Protein AF-A0A3C0XHF4-F1 (afdb_monomer_lite)

Structure (mmCIF, N/CA/C/O backbone):
data_AF-A0A3C0XHF4-F1
#
_entry.id   AF-A0A3C0XHF4-F1
#
loop_
_atom_site.group_PDB
_atom_site.id
_atom_site.type_symbol
_atom_site.label_atom_id
_atom_site.label_alt_id
_atom_site.label_comp_id
_atom_site.label_asym_id
_atom_site.label_entity_id
_atom_site.label_seq_id
_atom_site.pdbx_PDB_ins_code
_atom_site.Cartn_x
_atom_site.Cartn_y
_atom_site.Cartn_z
_atom_site.occupancy
_atom_site.B_iso_or_equiv
_atom_site.auth_seq_id
_atom_site.auth_comp_id
_atom_site.auth_asym_id
_atom_site.auth_atom_id
_atom_site.pdbx_PDB_model_num
ATOM 1 N N . MET A 1 1 ? -15.161 2.470 -6.239 1.00 50.09 1 MET A N 1
ATOM 2 C CA . MET A 1 1 ? -13.894 1.914 -6.764 1.00 50.09 1 MET A CA 1
ATOM 3 C C . MET A 1 1 ? -13.808 0.461 -6.316 1.00 50.09 1 MET A C 1
ATOM 5 O O . MET A 1 1 ? -13.919 0.226 -5.121 1.00 50.09 1 MET A O 1
ATOM 9 N N . ARG A 1 2 ? -13.729 -0.509 -7.236 1.00 54.31 2 ARG A N 1
ATOM 10 C CA . ARG A 1 2 ? -13.503 -1.925 -6.888 1.00 54.31 2 ARG A CA 1
ATOM 11 C C . ARG A 1 2 ? -12.009 -2.214 -7.009 1.00 54.31 2 ARG A C 1
ATOM 13 O O . ARG A 1 2 ? -11.397 -1.784 -7.982 1.00 54.31 2 ARG A O 1
ATOM 20 N N . LEU A 1 3 ? -11.440 -2.886 -6.011 1.00 63.56 3 LEU A N 1
ATOM 21 C CA . LEU A 1 3 ? -10.066 -3.383 -6.083 1.00 63.56 3 LEU A CA 1
ATOM 22 C C . LEU A 1 3 ? -9.965 -4.473 -7.168 1.00 63.56 3 LEU A C 1
ATOM 24 O O . LEU A 1 3 ? -10.973 -5.130 -7.448 1.00 63.56 3 LEU A O 1
ATOM 28 N N . PRO A 1 4 ? -8.781 -4.677 -7.772 1.00 68.50 4 PRO A N 1
ATOM 29 C CA . PRO A 1 4 ? -8.554 -5.774 -8.708 1.00 68.50 4 PRO A CA 1
ATOM 30 C C . PRO A 1 4 ? -8.906 -7.119 -8.068 1.00 68.50 4 PRO A C 1
ATOM 32 O O . PRO A 1 4 ? -8.459 -7.423 -6.962 1.00 68.50 4 PRO A O 1
ATOM 35 N N . THR A 1 5 ? -9.709 -7.929 -8.754 1.00 75.12 5 THR A N 1
ATOM 36 C CA . THR A 1 5 ? -10.172 -9.229 -8.239 1.00 75.12 5 THR A CA 1
ATOM 37 C C . THR A 1 5 ? -9.077 -10.292 -8.226 1.00 75.12 5 THR A C 1
ATOM 39 O O . THR A 1 5 ? -9.194 -11.271 -7.501 1.00 75.12 5 THR A O 1
ATOM 42 N N . ASP A 1 6 ? -8.010 -10.101 -9.003 1.00 76.38 6 ASP A N 1
ATOM 43 C CA . ASP A 1 6 ? -6.824 -10.963 -9.027 1.00 76.38 6 ASP A CA 1
ATOM 44 C C . ASP A 1 6 ? -5.710 -10.473 -8.081 1.00 76.38 6 ASP A C 1
ATOM 46 O O . ASP A 1 6 ? -4.607 -11.021 -8.075 1.00 76.38 6 ASP A O 1
ATOM 50 N N . GLY A 1 7 ? -5.986 -9.423 -7.297 1.00 69.00 7 GLY A N 1
ATOM 51 C CA . GLY A 1 7 ? -5.043 -8.845 -6.344 1.00 69.00 7 GLY A CA 1
ATOM 52 C C . GLY A 1 7 ? -3.880 -8.083 -6.980 1.00 69.00 7 GLY A C 1
ATOM 53 O O . GLY A 1 7 ? -2.915 -7.804 -6.266 1.00 69.00 7 GLY A O 1
ATOM 54 N N . ARG A 1 8 ? -3.944 -7.749 -8.281 1.00 73.50 8 ARG A N 1
ATOM 55 C CA . ARG A 1 8 ? -2.879 -7.033 -9.001 1.00 73.50 8 ARG A CA 1
ATOM 56 C C . ARG A 1 8 ? -3.323 -5.654 -9.463 1.00 73.50 8 ARG A C 1
ATOM 58 O O . ARG A 1 8 ? -4.203 -5.509 -10.305 1.00 73.50 8 ARG A O 1
ATOM 65 N N . LEU A 1 9 ? -2.646 -4.623 -8.969 1.00 76.62 9 LEU A N 1
ATOM 66 C CA . LEU A 1 9 ? -2.801 -3.262 -9.479 1.00 76.62 9 LEU A CA 1
ATOM 67 C C . LEU A 1 9 ? -1.731 -2.972 -10.539 1.00 76.62 9 LEU A C 1
ATOM 69 O O . LEU A 1 9 ? -0.539 -3.013 -10.225 1.00 76.62 9 LEU A O 1
ATOM 73 N N . LEU A 1 10 ? -2.165 -2.692 -11.772 1.00 74.88 10 LEU A N 1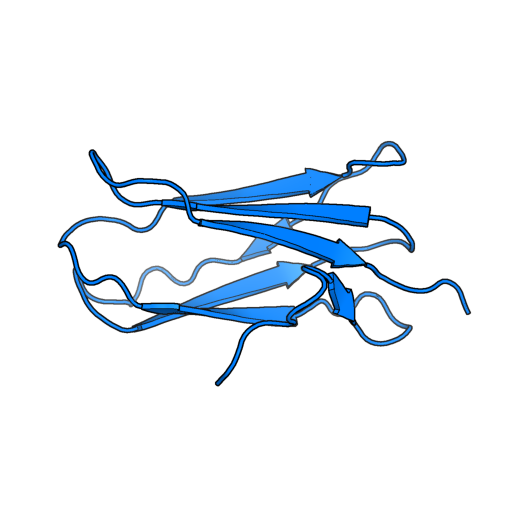
ATOM 74 C CA . LEU A 1 10 ? -1.286 -2.298 -12.875 1.00 74.88 10 LEU A CA 1
ATOM 75 C C . LEU A 1 10 ? -0.902 -0.821 -12.743 1.00 74.88 10 LEU A C 1
ATOM 77 O O . LEU A 1 10 ? -1.766 0.041 -12.582 1.00 74.88 10 LEU A O 1
ATOM 81 N N . VAL A 1 11 ? 0.395 -0.542 -12.831 1.00 76.19 11 VAL A N 1
ATOM 82 C CA . VAL A 1 11 ? 0.960 0.815 -12.849 1.00 76.19 11 VAL A CA 1
ATOM 83 C C . VAL A 1 11 ? 1.568 1.056 -14.229 1.00 76.19 11 VAL A C 1
ATOM 85 O O . VAL A 1 11 ? 2.154 0.137 -14.802 1.00 76.19 11 VAL A O 1
ATOM 88 N N . GLY A 1 12 ? 1.391 2.266 -14.768 1.00 68.12 12 GLY A N 1
ATOM 89 C CA . GLY A 1 12 ? 1.888 2.646 -16.092 1.00 68.12 12 GLY A CA 1
ATOM 90 C C . GLY A 1 12 ? 3.407 2.457 -16.263 1.00 68.12 12 GLY A C 1
ATOM 91 O O . GLY A 1 12 ? 4.132 2.349 -15.270 1.00 68.12 12 GLY A O 1
ATOM 92 N N . PRO A 1 13 ? 3.893 2.428 -17.518 1.00 61.38 13 PRO A N 1
ATOM 93 C CA . PRO A 1 13 ? 5.222 1.928 -17.896 1.00 61.38 13 PRO A CA 1
ATOM 94 C C . PRO A 1 13 ? 6.427 2.752 -17.406 1.00 61.38 13 PRO A C 1
ATOM 96 O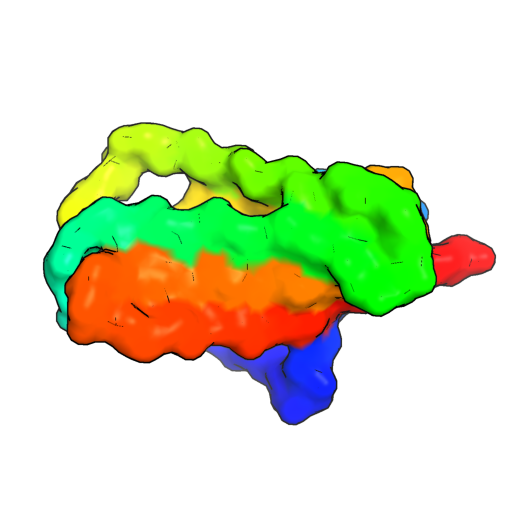 O . PRO A 1 13 ? 7.560 2.370 -17.684 1.00 61.38 13 PRO A O 1
ATOM 99 N N . ASP A 1 14 ? 6.207 3.837 -16.662 1.00 61.84 14 ASP A N 1
ATOM 100 C CA . ASP A 1 14 ? 7.253 4.787 -16.260 1.00 61.84 14 ASP A CA 1
ATOM 101 C C . ASP A 1 14 ? 7.515 4.817 -14.748 1.00 61.84 14 ASP A C 1
ATOM 103 O O . ASP A 1 14 ? 8.261 5.659 -14.256 1.00 61.84 14 ASP A O 1
ATOM 107 N N . GLY A 1 15 ? 6.911 3.904 -13.976 1.00 60.53 15 GLY A N 1
ATOM 108 C CA . GLY A 1 15 ? 7.183 3.812 -12.536 1.00 60.53 15 GLY A CA 1
ATOM 109 C C . GLY A 1 15 ? 6.776 5.060 -11.738 1.00 60.53 15 GLY A C 1
ATOM 110 O O . GLY A 1 15 ? 7.134 5.177 -10.563 1.00 60.53 15 GLY A O 1
ATOM 111 N N . GLU A 1 16 ? 5.984 5.966 -12.334 1.00 69.94 16 GLU A N 1
ATOM 112 C CA . GLU A 1 16 ? 5.479 7.196 -11.696 1.00 69.94 16 GLU A CA 1
ATOM 113 C C . GLU A 1 16 ? 4.637 6.913 -10.444 1.00 69.94 16 GLU A C 1
ATOM 115 O O . GLU A 1 16 ? 4.402 7.789 -9.609 1.00 69.94 16 GLU A O 1
ATOM 120 N N . GLY A 1 17 ? 4.254 5.650 -10.265 1.00 77.75 17 GLY A N 1
ATOM 121 C CA . GLY A 1 17 ? 3.562 5.169 -9.094 1.00 77.75 17 GLY A CA 1
ATOM 122 C C . GLY A 1 17 ? 2.054 5.233 -9.249 1.00 77.75 17 GLY A C 1
ATOM 123 O O . GLY A 1 17 ? 1.508 5.395 -10.337 1.00 77.75 17 GLY A O 1
ATOM 124 N N . VAL A 1 18 ? 1.357 5.054 -8.136 1.00 82.94 18 VAL A N 1
ATOM 125 C CA . VAL A 1 18 ? -0.103 5.041 -8.096 1.00 82.94 18 VAL A CA 1
ATOM 126 C C . VAL A 1 18 ? -0.604 5.725 -6.836 1.00 82.94 18 VAL A C 1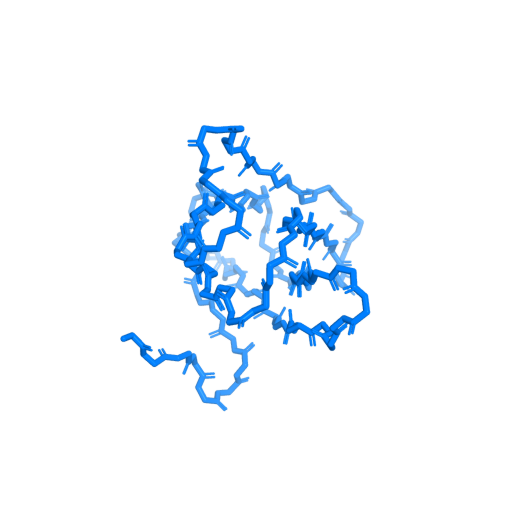
ATOM 128 O O . VAL A 1 18 ? 0.045 5.694 -5.790 1.00 82.94 18 VAL A O 1
ATOM 131 N N . LYS A 1 19 ? -1.777 6.352 -6.933 1.00 87.00 19 LYS A N 1
ATOM 132 C CA . LYS A 1 19 ? -2.502 6.860 -5.768 1.00 87.00 19 LYS A CA 1
ATOM 133 C C . LYS A 1 19 ? -3.465 5.797 -5.262 1.00 87.00 19 LYS A C 1
ATOM 135 O O . LYS A 1 19 ? -4.216 5.215 -6.042 1.00 87.00 19 LYS A O 1
ATOM 140 N N . LEU A 1 20 ? -3.466 5.578 -3.954 1.00 87.00 20 LEU A N 1
ATOM 141 C CA . LEU A 1 20 ? -4.351 4.625 -3.294 1.00 87.00 20 LEU A CA 1
ATOM 142 C C . LEU A 1 20 ? -5.231 5.344 -2.287 1.00 87.00 20 LEU A C 1
ATOM 144 O O . LEU A 1 20 ? -4.724 6.054 -1.420 1.00 87.00 20 LEU A O 1
ATOM 148 N N . GLY A 1 21 ? -6.540 5.138 -2.400 1.00 89.31 21 GLY A N 1
ATOM 149 C CA . GLY A 1 21 ? -7.504 5.585 -1.404 1.00 89.31 21 GLY A CA 1
ATOM 150 C C . GLY A 1 21 ? -7.703 4.529 -0.320 1.00 89.31 21 GLY A C 1
ATOM 151 O O . GLY A 1 21 ? -8.046 3.387 -0.620 1.00 89.31 21 GLY A O 1
ATOM 152 N N . TRP A 1 22 ? -7.549 4.934 0.935 1.00 90.44 22 TRP A N 1
ATOM 153 C CA . TRP A 1 22 ? -7.807 4.130 2.124 1.00 90.44 22 TRP A CA 1
ATOM 154 C C . TRP A 1 22 ? -9.044 4.667 2.831 1.00 90.44 22 TRP A C 1
ATOM 156 O O . TRP A 1 22 ? -9.086 5.841 3.195 1.00 90.44 22 TRP A O 1
ATOM 166 N N . ILE A 1 23 ? -10.049 3.820 3.049 1.00 90.94 23 ILE A N 1
ATOM 167 C CA . ILE A 1 23 ? -11.245 4.190 3.814 1.00 90.94 23 ILE A CA 1
ATOM 168 C C . ILE A 1 23 ? -11.122 3.584 5.208 1.00 90.94 23 ILE A C 1
ATOM 170 O O . ILE A 1 23 ? -11.317 2.383 5.399 1.00 90.94 23 ILE A O 1
ATOM 174 N N . ARG A 1 24 ? -10.806 4.422 6.195 1.00 90.88 24 ARG A N 1
ATOM 175 C CA . ARG A 1 24 ? -10.766 4.011 7.601 1.00 90.88 24 ARG A CA 1
ATOM 176 C C . ARG A 1 24 ? -12.166 4.056 8.202 1.00 90.88 24 ARG A C 1
ATOM 178 O O . ARG A 1 24 ? -12.731 5.133 8.394 1.00 90.88 24 ARG A O 1
ATOM 185 N N . LEU A 1 25 ? -12.695 2.882 8.538 1.00 88.19 25 LEU A N 1
ATOM 186 C CA . LEU A 1 25 ? -13.943 2.725 9.302 1.00 88.19 25 LEU A CA 1
ATOM 187 C C . LEU A 1 25 ? -13.715 2.698 10.824 1.00 88.19 25 LEU A C 1
ATOM 189 O O . LEU A 1 25 ? -14.675 2.679 11.595 1.00 88.19 25 LEU A O 1
ATOM 193 N N . LYS A 1 26 ? -12.452 2.705 11.252 1.00 89.56 26 LYS A N 1
ATOM 194 C CA . LYS A 1 26 ? -12.006 2.810 12.641 1.00 89.56 26 LYS A CA 1
ATOM 195 C C . LYS A 1 26 ? -11.130 4.052 12.778 1.00 89.56 26 LYS A C 1
ATOM 197 O O . LYS A 1 26 ? -10.381 4.368 11.855 1.00 89.56 26 LYS A O 1
ATOM 202 N N . ASP A 1 27 ? -11.233 4.729 13.912 1.00 91.31 27 ASP A N 1
ATOM 203 C CA . ASP A 1 27 ? -10.475 5.949 14.170 1.00 91.31 27 ASP A CA 1
ATOM 204 C C . ASP A 1 27 ? -9.003 5.632 14.459 1.00 91.31 27 ASP A C 1
ATOM 206 O O . ASP A 1 27 ? -8.676 4.582 15.022 1.00 91.31 27 ASP A O 1
ATOM 210 N N . GLY A 1 28 ? -8.116 6.554 14.086 1.00 90.00 28 GLY A N 1
ATOM 211 C CA . GLY A 1 28 ? -6.689 6.484 14.396 1.00 90.00 28 GLY A CA 1
ATOM 212 C C . GLY A 1 28 ? -5.782 6.763 13.196 1.00 90.00 28 GLY A C 1
ATOM 213 O O . GLY A 1 28 ? -6.257 6.890 12.062 1.00 90.00 28 GLY A O 1
ATOM 214 N N . PRO A 1 29 ? -4.464 6.881 13.429 1.00 91.25 29 PRO A N 1
ATOM 215 C CA . PRO A 1 29 ? -3.502 7.140 12.366 1.00 91.25 29 PRO A CA 1
ATOM 216 C C . PRO A 1 29 ? -3.458 5.975 11.373 1.00 91.25 29 PRO A C 1
ATOM 218 O O . PRO A 1 29 ? -3.503 4.806 11.765 1.00 91.25 29 PRO A O 1
ATOM 221 N N . LEU A 1 30 ? -3.368 6.306 10.083 1.00 92.94 30 LEU A N 1
ATOM 222 C CA . LEU A 1 30 ? -3.124 5.332 9.027 1.00 92.94 30 LEU A CA 1
ATOM 223 C C . LEU A 1 30 ? -1.619 5.068 8.932 1.00 92.94 30 LEU A C 1
ATOM 225 O O . LEU A 1 30 ? -0.853 5.986 8.644 1.00 92.94 30 LEU A O 1
ATOM 229 N N . ALA A 1 31 ? -1.209 3.818 9.113 1.00 93.69 31 ALA A N 1
ATOM 230 C CA . ALA A 1 31 ? 0.123 3.362 8.742 1.00 93.69 31 ALA A CA 1
ATOM 231 C C . ALA A 1 31 ? 0.050 2.696 7.364 1.00 93.69 31 ALA A C 1
ATOM 233 O O . ALA A 1 31 ? -0.784 1.817 7.149 1.00 93.69 31 ALA A O 1
ATOM 234 N N . VAL A 1 32 ? 0.921 3.104 6.440 1.00 94.69 32 VAL A N 1
ATOM 235 C CA . VAL A 1 32 ? 1.079 2.453 5.133 1.00 94.69 32 VAL A CA 1
ATOM 236 C C . VAL A 1 32 ? 2.536 2.062 4.958 1.00 94.69 32 VAL A C 1
ATOM 238 O O . VAL A 1 32 ? 3.431 2.883 5.153 1.00 94.69 32 VAL A O 1
ATOM 241 N N . SER A 1 33 ? 2.773 0.813 4.577 1.00 94.12 33 SER A N 1
ATOM 242 C CA . SER A 1 33 ? 4.099 0.299 4.251 1.00 94.12 33 SER A CA 1
ATOM 243 C C . SER A 1 33 ? 4.089 -0.379 2.888 1.00 94.12 33 SER A C 1
ATOM 245 O O . SER A 1 33 ? 3.062 -0.871 2.414 1.00 94.12 33 SER A O 1
ATOM 247 N N . ALA A 1 34 ? 5.249 -0.387 2.239 1.00 92.75 34 ALA A N 1
ATOM 248 C CA . ALA A 1 34 ? 5.438 -1.075 0.978 1.00 92.75 34 ALA A CA 1
ATOM 249 C C . ALA A 1 34 ? 6.839 -1.679 0.894 1.00 92.75 34 ALA A C 1
ATOM 251 O O . ALA A 1 34 ? 7.796 -1.126 1.433 1.00 92.75 34 ALA A O 1
ATOM 252 N N . GLN A 1 35 ? 6.953 -2.811 0.205 1.00 93.62 35 GLN A N 1
ATOM 253 C CA . GLN A 1 35 ? 8.224 -3.503 -0.010 1.00 93.62 35 GLN A CA 1
ATOM 254 C C . GLN A 1 35 ? 8.210 -4.258 -1.334 1.00 93.62 35 GLN A C 1
ATOM 256 O O . GLN A 1 35 ? 7.153 -4.687 -1.805 1.00 93.62 35 GLN A O 1
ATOM 261 N N . ARG A 1 36 ? 9.394 -4.435 -1.921 1.00 92.38 36 ARG A N 1
ATOM 262 C CA . ARG A 1 36 ? 9.583 -5.318 -3.074 1.00 92.38 36 ARG A CA 1
ATOM 263 C C . ARG A 1 36 ? 9.390 -6.774 -2.661 1.00 92.38 36 ARG A C 1
ATOM 265 O O . ARG A 1 36 ? 9.733 -7.143 -1.542 1.00 92.38 36 ARG A O 1
ATOM 272 N N . LEU A 1 37 ? 8.855 -7.586 -3.570 1.00 92.12 37 LEU A N 1
ATOM 273 C CA . LEU A 1 37 ? 8.657 -9.024 -3.345 1.00 92.12 37 LEU A CA 1
ATOM 274 C C . LEU A 1 37 ? 9.586 -9.904 -4.183 1.00 92.12 37 LEU A C 1
ATOM 276 O O . LEU A 1 37 ? 9.799 -11.057 -3.830 1.00 92.12 37 LEU A O 1
ATOM 280 N N . ASP A 1 38 ? 10.092 -9.394 -5.303 1.00 88.56 38 ASP A N 1
ATOM 281 C CA . ASP A 1 38 ? 10.739 -10.202 -6.338 1.00 88.56 38 ASP A CA 1
ATOM 282 C C . ASP A 1 38 ? 12.212 -9.864 -6.577 1.00 88.56 38 ASP A C 1
ATOM 284 O O . ASP A 1 38 ? 13.018 -10.761 -6.802 1.00 88.56 38 ASP A O 1
ATOM 288 N N . VAL A 1 39 ? 12.580 -8.586 -6.508 1.00 83.75 39 VAL A N 1
ATOM 289 C CA . VAL A 1 39 ? 13.971 -8.130 -6.625 1.00 83.75 39 VAL A CA 1
ATOM 290 C C . VAL A 1 39 ? 14.305 -7.114 -5.534 1.00 83.75 39 VAL A C 1
ATOM 292 O O . VAL A 1 39 ? 13.409 -6.420 -5.047 1.00 83.75 39 VAL A O 1
ATOM 295 N N . PRO A 1 40 ? 15.586 -6.966 -5.154 1.00 86.38 40 PRO A N 1
ATOM 296 C CA . PRO A 1 40 ? 16.002 -5.919 -4.230 1.00 86.38 40 PRO A CA 1
ATOM 297 C C . PRO A 1 40 ? 15.615 -4.523 -4.730 1.00 86.38 40 PRO A C 1
ATOM 299 O O . PRO A 1 40 ? 15.737 -4.203 -5.913 1.00 86.38 40 PRO A O 1
ATOM 302 N N . GLY A 1 41 ? 15.163 -3.666 -3.819 1.00 85.94 41 GLY A N 1
ATOM 303 C CA . GLY A 1 41 ? 14.841 -2.280 -4.132 1.00 85.94 41 GLY A CA 1
ATOM 304 C C . GLY A 1 41 ? 13.949 -1.632 -3.084 1.00 85.94 41 GLY A C 1
ATOM 305 O O . GLY A 1 41 ? 13.417 -2.293 -2.194 1.00 85.94 41 GLY A O 1
ATOM 306 N N . ILE A 1 42 ? 13.775 -0.319 -3.210 1.00 87.75 42 ILE A N 1
ATOM 307 C CA . ILE A 1 42 ? 12.942 0.481 -2.309 1.00 87.75 42 ILE A CA 1
ATOM 308 C C . ILE A 1 42 ? 11.632 0.825 -3.015 1.00 87.75 42 ILE A C 1
ATOM 310 O O . ILE A 1 42 ? 11.636 1.268 -4.164 1.00 87.75 42 ILE A O 1
ATOM 314 N N . VAL A 1 43 ? 10.521 0.672 -2.299 1.00 89.88 43 VAL A N 1
ATOM 315 C CA . VAL A 1 43 ? 9.218 1.232 -2.674 1.00 89.88 43 VAL A CA 1
ATOM 316 C C . VAL A 1 43 ? 8.958 2.416 -1.758 1.00 89.88 43 VAL A C 1
ATOM 318 O O . VAL A 1 43 ? 9.070 2.285 -0.540 1.00 89.88 43 VAL A O 1
ATOM 321 N N . ARG A 1 44 ? 8.654 3.585 -2.326 1.00 91.75 44 ARG A N 1
ATOM 322 C CA . ARG A 1 44 ? 8.395 4.789 -1.526 1.00 91.75 44 ARG A CA 1
ATOM 323 C C . ARG A 1 44 ? 6.903 4.945 -1.281 1.00 91.75 44 ARG A C 1
ATOM 325 O O . ARG A 1 44 ? 6.105 4.800 -2.206 1.00 91.75 44 ARG A O 1
ATOM 332 N N . VAL A 1 45 ? 6.563 5.263 -0.039 1.00 93.19 45 VAL A N 1
ATOM 333 C CA . VAL A 1 45 ? 5.209 5.602 0.391 1.00 93.19 45 VAL A CA 1
ATOM 334 C C . VAL A 1 45 ? 5.198 7.080 0.745 1.00 93.19 45 VAL A C 1
ATOM 336 O O . VAL A 1 45 ? 5.882 7.503 1.673 1.00 93.19 45 VAL A O 1
ATOM 339 N N . ASP A 1 46 ? 4.424 7.854 -0.001 1.00 91.88 46 ASP A N 1
ATOM 340 C CA . ASP A 1 46 ? 4.217 9.273 0.242 1.00 91.88 46 ASP A CA 1
ATOM 341 C C . ASP A 1 46 ? 2.875 9.465 0.951 1.00 91.88 46 ASP A C 1
ATOM 343 O O . ASP A 1 46 ? 1.810 9.127 0.420 1.00 91.88 46 ASP A O 1
ATOM 347 N N . MET A 1 47 ? 2.937 10.012 2.161 1.00 90.25 47 MET A N 1
ATOM 348 C CA . MET A 1 47 ? 1.787 10.300 3.013 1.00 90.25 47 MET A CA 1
ATOM 349 C C . MET A 1 47 ? 1.681 11.814 3.192 1.00 90.25 47 MET A C 1
ATOM 351 O O . MET A 1 47 ? 2.673 12.455 3.521 1.00 90.25 47 MET A O 1
ATOM 355 N N . ALA A 1 48 ? 0.493 12.387 2.999 1.00 85.94 48 ALA A N 1
ATOM 356 C CA . ALA A 1 48 ? 0.211 13.747 3.463 1.00 85.94 48 ALA A CA 1
ATOM 357 C C . ALA A 1 48 ? -0.313 13.688 4.899 1.00 85.94 48 ALA A C 1
ATOM 359 O O . ALA A 1 48 ? -1.115 12.809 5.197 1.00 85.94 48 ALA A O 1
ATOM 360 N N . ASP A 1 49 ? 0.093 14.614 5.756 1.00 79.06 49 ASP A N 1
ATOM 361 C CA . ASP A 1 49 ? -0.235 14.687 7.188 1.00 79.06 49 ASP A CA 1
ATOM 362 C C . ASP A 1 49 ? -1.547 15.432 7.499 1.00 79.06 49 ASP A C 1
ATOM 364 O O . ASP A 1 49 ? -1.960 15.517 8.652 1.00 79.06 49 ASP A O 1
ATOM 368 N N . THR A 1 50 ? -2.239 15.938 6.477 1.00 84.00 50 THR A N 1
ATOM 369 C CA . THR A 1 50 ? -3.399 16.832 6.627 1.00 84.00 50 THR A CA 1
ATOM 370 C C . THR A 1 50 ? -4.757 16.131 6.703 1.00 84.00 50 THR A C 1
ATOM 372 O O . THR A 1 50 ? -5.794 16.792 6.784 1.00 84.00 50 THR A O 1
ATOM 375 N N . TYR A 1 51 ? -4.796 14.798 6.674 1.00 87.12 51 TYR A N 1
ATOM 376 C CA . TYR A 1 51 ? -6.051 14.050 6.761 1.00 87.12 51 TYR A CA 1
ATOM 377 C C . TYR A 1 51 ? -6.517 13.887 8.214 1.00 87.12 51 TYR A C 1
ATOM 379 O O . TYR A 1 51 ? -5.722 13.711 9.133 1.00 87.12 51 TYR A O 1
ATOM 387 N N . GLY A 1 52 ? -7.839 13.893 8.416 1.00 88.56 52 GLY A N 1
ATOM 388 C CA . GLY A 1 52 ? -8.451 13.699 9.733 1.00 88.56 52 GLY A CA 1
ATOM 389 C C . GLY A 1 52 ? -8.220 12.303 10.331 1.00 88.56 52 GLY A C 1
ATOM 390 O O . GLY A 1 52 ? -7.530 11.448 9.774 1.00 88.56 52 GLY A O 1
ATOM 391 N N . ASN A 1 53 ? -8.846 12.018 11.472 1.00 90.06 53 ASN A N 1
ATOM 392 C CA . ASN A 1 53 ? -8.664 10.753 12.200 1.00 90.06 53 ASN A CA 1
ATOM 393 C C . ASN A 1 53 ? -9.511 9.569 11.677 1.00 90.06 53 ASN A C 1
ATOM 395 O O . ASN A 1 53 ? -9.335 8.452 12.159 1.00 90.06 53 ASN A O 1
ATOM 399 N N . ARG A 1 54 ? -10.397 9.790 10.696 1.00 92.06 54 ARG A N 1
ATOM 400 C CA . ARG A 1 54 ? -11.335 8.802 10.131 1.00 92.06 54 ARG A CA 1
ATOM 401 C C . ARG A 1 54 ? -11.620 9.111 8.655 1.00 92.06 54 ARG A C 1
ATOM 403 O O . ARG A 1 54 ? -11.361 10.219 8.192 1.00 92.06 54 ARG A O 1
ATOM 410 N N . GLY A 1 55 ? -12.174 8.150 7.915 1.00 91.75 55 GLY A N 1
ATOM 411 C CA . GLY A 1 55 ? -12.637 8.358 6.542 1.00 91.75 55 GLY A CA 1
ATOM 412 C C . GLY A 1 55 ? -11.534 8.163 5.503 1.00 91.75 55 GLY A C 1
ATOM 413 O O . GLY A 1 55 ? -10.630 7.347 5.703 1.00 91.75 55 GLY A O 1
ATOM 414 N N . LEU A 1 56 ? -11.647 8.871 4.376 1.00 91.25 56 LEU A N 1
ATOM 415 C CA . LEU A 1 56 ? -10.734 8.745 3.241 1.00 91.25 56 LEU A CA 1
ATOM 416 C C . LEU A 1 56 ? -9.357 9.348 3.554 1.00 91.25 56 LEU A C 1
ATOM 418 O O . LEU A 1 56 ? -9.264 10.469 4.044 1.00 91.25 56 LEU A O 1
ATOM 422 N N . TRP A 1 57 ? -8.299 8.621 3.201 1.00 92.94 57 TRP A N 1
ATOM 423 C CA . TRP A 1 57 ? -6.922 9.114 3.107 1.00 92.94 57 TRP A CA 1
ATOM 424 C C . TRP A 1 57 ? -6.326 8.641 1.785 1.00 92.94 57 TRP A C 1
ATOM 426 O O . TRP A 1 57 ? -6.532 7.491 1.402 1.00 92.94 57 TRP A O 1
ATOM 436 N N . ILE A 1 58 ? -5.583 9.496 1.086 1.00 91.69 58 ILE A N 1
ATOM 437 C CA . ILE A 1 58 ? -4.883 9.123 -0.149 1.00 91.69 58 ILE A CA 1
ATOM 438 C C . ILE A 1 58 ? -3.372 9.054 0.092 1.00 91.69 58 ILE A C 1
ATOM 440 O O . ILE A 1 58 ? -2.780 10.032 0.546 1.00 91.69 58 ILE A O 1
ATOM 44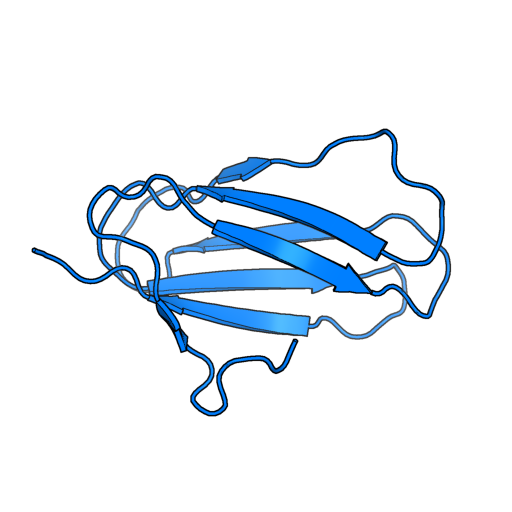4 N N . SER A 1 59 ? -2.746 7.928 -0.255 1.00 91.44 59 SER A N 1
ATOM 445 C CA . SER A 1 59 ? -1.283 7.771 -0.278 1.00 91.44 59 SER A CA 1
ATOM 446 C C . SER A 1 59 ? -0.759 7.710 -1.713 1.00 91.44 59 SER A C 1
ATOM 448 O O . SER A 1 59 ? -1.443 7.199 -2.605 1.00 91.44 59 SER A O 1
ATOM 450 N N . GLY A 1 60 ? 0.468 8.177 -1.939 1.00 90.50 60 GLY A N 1
ATOM 451 C CA . GLY A 1 60 ? 1.233 7.897 -3.156 1.00 90.50 60 GLY A CA 1
ATOM 452 C C . GLY A 1 60 ? 2.143 6.688 -2.952 1.00 90.50 60 GLY A C 1
ATOM 453 O O . GLY A 1 60 ? 2.824 6.605 -1.936 1.00 90.50 60 GLY A O 1
ATOM 454 N N . ILE A 1 61 ? 2.164 5.751 -3.898 1.00 89.94 61 ILE A N 1
ATOM 455 C CA . ILE A 1 61 ? 3.107 4.625 -3.903 1.00 89.94 61 ILE A CA 1
ATOM 456 C C . ILE A 1 61 ? 3.975 4.736 -5.139 1.00 89.94 61 ILE A C 1
ATOM 458 O O . ILE A 1 61 ? 3.465 4.586 -6.247 1.00 89.94 61 ILE A O 1
ATOM 462 N N . ARG A 1 62 ? 5.277 4.954 -4.961 1.00 88.38 62 ARG A N 1
ATOM 463 C CA . ARG A 1 62 ? 6.244 5.026 -6.062 1.00 88.38 62 ARG A CA 1
ATOM 464 C C . ARG A 1 62 ? 7.057 3.743 -6.142 1.00 88.38 62 ARG A C 1
ATOM 466 O O . ARG A 1 62 ? 7.737 3.368 -5.182 1.00 88.38 62 ARG A O 1
ATOM 473 N N . VAL A 1 63 ? 6.990 3.095 -7.303 1.00 83.94 63 VAL A N 1
ATOM 474 C CA . VAL A 1 63 ? 7.657 1.823 -7.596 1.00 83.94 63 VAL A CA 1
ATOM 475 C C . VAL A 1 63 ? 8.654 2.070 -8.735 1.00 83.94 63 VAL A C 1
ATOM 477 O O . VAL A 1 63 ? 8.243 2.141 -9.888 1.00 83.94 63 VAL A O 1
ATOM 480 N N . PRO A 1 64 ? 9.955 2.240 -8.440 1.00 75.81 64 PRO A N 1
ATOM 481 C CA . PRO A 1 64 ? 10.923 2.774 -9.404 1.00 75.81 64 PRO A CA 1
ATOM 482 C C . PRO A 1 64 ? 11.381 1.772 -10.475 1.00 75.81 64 PRO A C 1
ATOM 484 O O . PRO A 1 64 ? 12.139 2.142 -11.362 1.00 75.81 64 PRO A O 1
ATOM 487 N N . ALA A 1 65 ? 10.983 0.502 -10.380 1.00 80.88 65 ALA A N 1
ATOM 488 C CA . ALA A 1 65 ? 11.394 -0.538 -11.314 1.00 80.88 65 ALA A CA 1
ATOM 489 C C . ALA A 1 65 ? 10.270 -1.554 -11.539 1.00 80.88 65 ALA A C 1
ATOM 491 O O . ALA A 1 65 ? 9.421 -1.756 -10.668 1.00 80.88 65 ALA A O 1
ATOM 492 N N . ALA A 1 66 ? 10.308 -2.214 -12.698 1.00 84.81 66 ALA A N 1
ATOM 493 C CA . ALA A 1 66 ? 9.409 -3.311 -13.032 1.00 84.81 66 ALA A CA 1
ATOM 494 C C . ALA A 1 66 ? 9.465 -4.433 -11.978 1.00 84.81 66 ALA A C 1
ATOM 496 O O . ALA A 1 66 ? 10.497 -4.638 -11.325 1.00 84.81 66 ALA A O 1
ATOM 497 N N . GLY A 1 67 ? 8.350 -5.151 -11.823 1.00 86.06 67 GLY A N 1
ATOM 498 C CA . GLY A 1 67 ? 8.217 -6.262 -10.883 1.00 86.06 67 GLY A CA 1
ATOM 499 C C . GL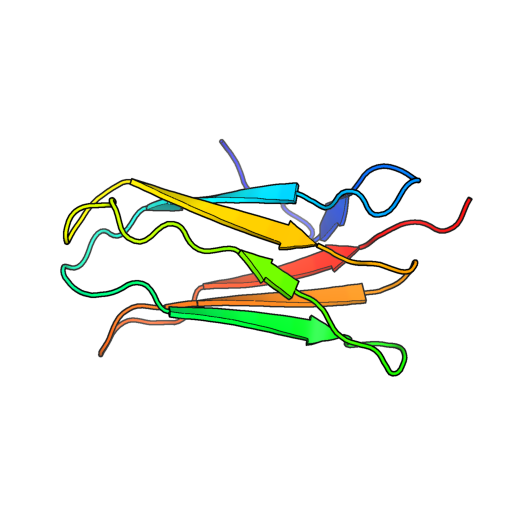Y A 1 67 ? 7.052 -6.131 -9.901 1.00 86.06 67 GLY A C 1
ATOM 500 O O . GLY A 1 67 ? 6.094 -5.387 -10.129 1.00 86.06 67 GLY A O 1
ATOM 501 N N . CYS A 1 68 ? 7.131 -6.890 -8.811 1.00 88.88 68 CYS A N 1
ATOM 502 C CA . CYS A 1 68 ? 6.096 -7.042 -7.794 1.00 88.88 68 CYS A CA 1
ATOM 503 C C . CYS A 1 68 ? 6.474 -6.352 -6.478 1.00 88.88 68 CYS A C 1
ATOM 505 O O . CYS A 1 68 ? 7.602 -6.448 -5.985 1.00 88.88 68 CYS A O 1
ATOM 507 N N . SER A 1 69 ? 5.499 -5.687 -5.865 1.00 89.75 69 SER A N 1
ATOM 508 C CA . SER A 1 69 ? 5.628 -5.115 -4.522 1.00 89.75 69 SER A CA 1
ATOM 509 C C . SER A 1 69 ? 4.372 -5.386 -3.703 1.00 89.75 69 SER A C 1
ATOM 511 O O . SER A 1 69 ? 3.274 -5.373 -4.250 1.00 89.75 69 SER A O 1
ATOM 513 N N . SER A 1 70 ? 4.502 -5.610 -2.396 1.00 91.88 70 SER A N 1
ATOM 514 C CA . SER A 1 70 ? 3.345 -5.606 -1.493 1.00 91.88 70 SER A CA 1
ATOM 515 C C . SER A 1 70 ? 3.127 -4.204 -0.950 1.00 91.88 70 SER A C 1
ATOM 517 O O . SER A 1 70 ? 4.099 -3.553 -0.557 1.00 91.88 70 SER A O 1
ATOM 519 N N . VAL A 1 71 ? 1.870 -3.781 -0.855 1.00 92.00 71 VAL A N 1
ATOM 520 C CA . VAL A 1 71 ? 1.457 -2.567 -0.144 1.00 92.00 71 VAL A CA 1
ATOM 521 C C . VAL A 1 71 ? 0.461 -2.964 0.934 1.00 92.00 71 VAL A C 1
ATOM 523 O O . VAL A 1 71 ? -0.504 -3.675 0.648 1.00 92.00 71 VAL A O 1
ATOM 526 N N . SER A 1 72 ? 0.695 -2.500 2.158 1.00 93.75 72 SER A N 1
ATOM 527 C CA . SER A 1 72 ? -0.137 -2.787 3.325 1.00 93.75 72 SER A CA 1
ATOM 528 C C . SER A 1 72 ? -0.564 -1.492 3.998 1.00 93.75 72 SER A C 1
ATOM 530 O O . SER A 1 72 ? 0.275 -0.634 4.262 1.00 93.75 72 SER A O 1
ATOM 532 N N . GLY A 1 73 ? -1.852 -1.370 4.310 1.00 93.19 73 GLY A N 1
ATOM 533 C CA . GLY A 1 73 ? -2.398 -0.281 5.117 1.00 93.19 73 GLY A CA 1
ATOM 534 C C . GLY A 1 73 ? -3.086 -0.814 6.367 1.00 93.19 73 GLY A C 1
ATOM 535 O O . GLY A 1 73 ? -3.795 -1.823 6.307 1.00 93.19 73 GLY A O 1
ATOM 536 N N . SER A 1 74 ? -2.887 -0.149 7.503 1.00 93.62 74 SER A N 1
ATOM 537 C CA . SER A 1 74 ? -3.496 -0.541 8.775 1.00 93.62 74 SER A CA 1
ATOM 538 C C . SER A 1 74 ? -3.751 0.646 9.702 1.00 93.62 74 SER A C 1
ATOM 540 O O . SER A 1 74 ? -3.188 1.732 9.564 1.00 93.62 74 SER A O 1
ATOM 542 N N . VAL A 1 75 ? -4.629 0.411 10.672 1.00 93.75 75 VAL A N 1
ATOM 543 C CA . VAL A 1 75 ? -4.858 1.279 11.831 1.00 93.75 75 VAL A CA 1
ATOM 544 C C . VAL A 1 75 ? -4.628 0.458 13.097 1.00 93.75 75 VAL A C 1
ATOM 546 O O . VAL A 1 75 ? -4.801 -0.763 13.085 1.00 93.75 75 VAL A O 1
ATOM 549 N N . ALA A 1 76 ? -4.250 1.106 14.200 1.00 91.50 76 ALA A N 1
ATOM 550 C CA . ALA A 1 76 ? -3.952 0.414 15.453 1.00 91.50 76 ALA A CA 1
ATOM 551 C C . ALA A 1 76 ? -5.127 -0.472 15.919 1.00 91.50 76 ALA A C 1
ATOM 553 O O . ALA A 1 76 ? -6.281 -0.036 16.002 1.00 91.50 76 ALA A O 1
ATOM 554 N N . GLY A 1 77 ? -4.841 -1.746 16.205 1.00 88.75 77 GLY A N 1
ATOM 555 C CA . GLY A 1 77 ? -5.842 -2.751 16.584 1.00 88.75 77 GLY A CA 1
ATOM 556 C C . GLY A 1 77 ? -6.883 -3.055 15.496 1.00 88.75 77 GLY A C 1
ATOM 557 O O . GLY A 1 77 ? -8.004 -3.433 15.830 1.00 88.75 77 GLY A O 1
ATOM 558 N N . GLY A 1 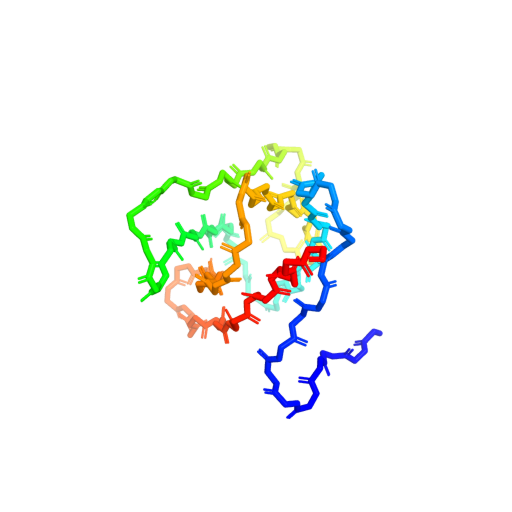78 ? -6.582 -2.779 14.227 1.00 86.69 78 GLY A N 1
ATOM 559 C CA . GLY A 1 78 ? -7.357 -3.220 13.067 1.00 86.69 78 GLY A CA 1
ATOM 560 C C . GLY A 1 78 ? -6.585 -4.261 12.255 1.00 86.69 78 GLY A C 1
ATOM 561 O O . GLY A 1 78 ? -5.364 -4.365 12.369 1.00 86.69 78 GLY A O 1
ATOM 562 N N . ALA A 1 79 ? -7.294 -5.024 11.422 1.00 88.75 79 ALA A N 1
ATOM 563 C CA . ALA A 1 79 ? -6.655 -5.902 10.447 1.00 88.75 79 ALA A CA 1
ATOM 564 C C . ALA A 1 79 ? -5.963 -5.076 9.352 1.00 88.75 79 ALA A C 1
ATOM 566 O O . ALA A 1 79 ? -6.457 -4.016 8.957 1.00 88.75 79 ALA A O 1
ATOM 567 N N . ALA A 1 80 ? -4.829 -5.568 8.855 1.00 90.12 80 ALA A N 1
ATOM 568 C CA . ALA A 1 80 ? -4.168 -4.970 7.705 1.00 90.12 80 ALA A CA 1
ATOM 569 C C . ALA A 1 80 ? -4.909 -5.333 6.412 1.00 90.12 80 ALA A C 1
ATOM 571 O O . ALA A 1 80 ? -5.359 -6.466 6.234 1.00 90.12 80 ALA A O 1
ATOM 572 N N . LEU A 1 81 ? -4.996 -4.371 5.498 1.00 88.00 81 LEU A N 1
ATOM 573 C CA . LEU A 1 81 ? -5.374 -4.612 4.111 1.00 88.00 81 LEU A CA 1
ATOM 574 C C . LEU A 1 81 ? -4.102 -4.621 3.269 1.00 88.00 81 LEU A C 1
ATOM 576 O O . LEU A 1 81 ? -3.399 -3.611 3.213 1.00 88.00 81 LEU A O 1
ATOM 580 N N . THR A 1 82 ? -3.828 -5.747 2.616 1.00 89.81 82 THR A N 1
ATOM 581 C CA . THR A 1 82 ? -2.614 -5.956 1.821 1.00 89.81 82 THR A CA 1
ATOM 582 C C . THR A 1 82 ? -2.966 -6.369 0.402 1.00 89.81 82 THR A C 1
ATOM 584 O O . THR A 1 82 ? -3.857 -7.189 0.189 1.00 89.81 82 THR A O 1
ATOM 587 N N . PHE A 1 83 ? -2.242 -5.830 -0.572 1.00 84.44 83 PHE A N 1
ATOM 588 C CA . PHE A 1 83 ? -2.344 -6.232 -1.973 1.00 84.44 83 PHE A CA 1
ATOM 589 C C . PHE A 1 83 ? -0.989 -6.164 -2.669 1.00 84.44 83 PHE A C 1
ATOM 591 O O . PHE A 1 83 ? -0.034 -5.571 -2.159 1.00 84.44 83 PHE A O 1
ATOM 598 N N . VAL A 1 84 ? -0.917 -6.778 -3.850 1.00 85.50 84 VAL A N 1
ATOM 599 C CA . VAL A 1 84 ? 0.284 -6.798 -4.681 1.00 85.50 84 VAL A CA 1
ATOM 600 C C . VAL A 1 84 ? 0.132 -5.788 -5.816 1.00 85.50 84 VAL A C 1
ATOM 602 O O . VAL A 1 84 ? -0.846 -5.783 -6.563 1.00 85.50 84 VAL A O 1
ATOM 605 N N . THR A 1 85 ? 1.112 -4.910 -5.969 1.00 82.19 85 THR A N 1
ATOM 606 C CA . THR A 1 85 ? 1.244 -4.051 -7.145 1.00 82.19 85 THR A CA 1
ATOM 607 C C . THR A 1 85 ? 2.197 -4.718 -8.126 1.00 82.19 85 THR A C 1
ATOM 609 O O . THR A 1 85 ? 3.236 -5.255 -7.730 1.00 82.19 85 THR A O 1
ATOM 612 N N . ARG A 1 86 ? 1.830 -4.717 -9.412 1.00 84.38 86 ARG A N 1
ATOM 613 C CA . ARG A 1 86 ? 2.654 -5.279 -10.484 1.00 84.38 86 ARG A CA 1
ATOM 614 C C . ARG A 1 86 ? 2.928 -4.198 -11.519 1.00 84.38 86 ARG A C 1
ATOM 616 O O . ARG A 1 86 ? 2.011 -3.741 -12.200 1.00 84.38 86 ARG A O 1
ATOM 623 N N . VAL A 1 87 ? 4.195 -3.829 -11.651 1.00 78.25 87 VAL A N 1
ATOM 624 C CA . VAL A 1 87 ? 4.679 -2.938 -12.708 1.00 78.25 87 VAL A CA 1
ATOM 625 C C . VAL A 1 87 ? 5.191 -3.815 -13.845 1.00 78.25 87 VAL A C 1
ATOM 627 O O . VAL A 1 87 ? 6.099 -4.625 -13.643 1.00 78.25 87 VAL A O 1
ATOM 630 N N . ALA A 1 88 ? 4.581 -3.704 -15.024 1.00 73.31 88 ALA A N 1
ATOM 631 C CA . ALA A 1 88 ? 5.039 -4.439 -16.197 1.00 73.31 88 ALA A CA 1
ATOM 632 C C . ALA A 1 88 ? 6.360 -3.846 -16.713 1.00 73.31 88 ALA A C 1
ATOM 634 O O . ALA A 1 88 ? 6.537 -2.629 -16.707 1.00 73.31 88 ALA A O 1
ATOM 635 N N . ALA A 1 89 ? 7.282 -4.708 -17.151 1.00 64.50 89 ALA A N 1
ATOM 636 C CA . ALA A 1 89 ? 8.400 -4.268 -17.978 1.00 64.50 89 ALA A CA 1
ATOM 637 C C . ALA A 1 89 ? 7.858 -3.839 -19.353 1.00 64.50 89 ALA A C 1
ATOM 639 O O . ALA A 1 89 ? 6.823 -4.357 -19.782 1.00 64.50 89 ALA A O 1
ATOM 640 N N . ARG A 1 90 ? 8.532 -2.882 -19.997 1.00 59.19 90 ARG A N 1
ATOM 641 C CA . ARG A 1 90 ? 8.241 -2.510 -21.386 1.00 59.19 90 ARG A CA 1
ATOM 642 C C . ARG A 1 90 ? 8.535 -3.667 -22.334 1.00 59.19 90 ARG A C 1
ATOM 644 O O . ARG A 1 90 ? 9.517 -4.395 -22.066 1.00 59.19 90 ARG A O 1
#

Secondary structure (DSSP, 8-state):
-PPPTTSEEEE-TT---EEEEEEESS-SPPEEEEEESSSS---EEEE-S---SSEEEEEEEE--SSEEEEEEEE-TTSPPEEEEEEEPP-

Radius of gyration: 13.2 Å; chains: 1; bounding box: 30×28×38 Å

Foldseek 3Di:
DDQDPVLEDEDDQQQQFDKDKDFFPDFADKDKDKDADPDDDDKDKAFDPPDHRGGIGIITIGDRDFAKMKMWIDGPPDDIDIGIYGYHHD

Sequence (90 aa):
MRLPTDGRLLVGPDGEGVKLGWIRLKDGPLAVSAQRLDVPGIVRVDMADTYGNRGLWISGIRVPAAGCSSVSGSVAGGAALTFVTRVAAR

pLDDT: mean 84.23, std 10.18, range [50.09, 94.69]